Protein AF-A0AA40GES4-F1 (afdb_monomer)

Nearest PDB structures (foldseek):
  6tux-assembly1_A  TM=8.338E-01  e=2.192E-02  Homo sapiens
  7ot2-assembly1_B  TM=6.764E-01  e=6.336E+00  Homo sapiens
  1e6c-assembly2_B  TM=3.495E-01  e=5.913E+00  Dickeya chrysanthemi
  9dco-assembly1_A  TM=2.586E-01  e=4.186E+00  Thermotoga maritima MSB8

InterPro domains:
  IPR006084 XPG/Rad2 endonuclease [PR00853] (6-25)
  IPR006084 XPG/Rad2 endonuclease [PR00853] (57-74)
  IPR006084 XPG/Rad2 endonuclease [PTHR11081] (3-86)
  IPR029060 PIN-like domain superfamily [SSF88723] (3-86)

pLDDT: mean 73.57, std 18.13, range [43.41, 94.81]

Organism: NCBI:txid60889

Mean predicted aligned error: 12.12 Å

Radius of gyration: 17.34 Å; Cα contacts (8 Å, |Δi|>4): 62; chains: 1; bounding box: 45×22×45 Å

Sequence (89 aa):
MQGISPVFVLEGKAPTLKHNTIAKRNNVRSGFRERKTADKKGRTHFNRILKECKEMLQLMGLACVQGHGEAEAMCAYLNEDGVIYFLYQ

Secondary structure (DSSP, 8-state):
------EEEE-----TTHHHHHHHHHTTT-SS-------HHHHHHHHHHHHHHHHHHHHTT-EEEE-SS-HHHHHHHHHHTTS-S----

Structure (mmCIF, N/CA/C/O backbone):
data_AF-A0AA40GES4-F1
#
_entry.id   AF-A0AA40GES4-F1
#
loop_
_atom_site.group_PDB
_atom_site.id
_atom_site.type_symbol
_atom_site.label_atom_id
_atom_site.label_alt_id
_atom_site.label_comp_id
_atom_site.label_asym_id
_atom_site.label_entity_id
_atom_site.label_seq_id
_atom_site.pdbx_PDB_ins_code
_atom_site.Cartn_x
_atom_site.Cartn_y
_atom_site.Cartn_z
_atom_site.occupancy
_atom_site.B_iso_or_equiv
_atom_site.auth_seq_id
_atom_site.auth_comp_id
_atom_site.auth_asym_id
_atom_site.auth_atom_id
_atom_site.pdbx_PDB_model_num
ATOM 1 N N . MET A 1 1 ? -21.485 9.288 8.963 1.00 44.31 1 MET A N 1
ATOM 2 C CA . MET A 1 1 ? -20.097 8.782 8.925 1.00 44.31 1 MET A CA 1
ATOM 3 C C . MET A 1 1 ? -20.053 7.688 7.876 1.00 44.31 1 MET A C 1
ATOM 5 O O . MET A 1 1 ? -20.794 6.726 8.008 1.00 44.31 1 MET A O 1
ATOM 9 N N . GLN A 1 2 ? -19.325 7.887 6.779 1.00 59.53 2 GLN A N 1
ATOM 10 C CA . GLN A 1 2 ? -19.230 6.891 5.707 1.00 59.53 2 GLN A CA 1
ATOM 11 C C . GLN A 1 2 ? -18.348 5.743 6.222 1.00 59.53 2 GLN A C 1
ATOM 13 O O . GLN A 1 2 ? -17.185 5.966 6.538 1.00 59.53 2 GLN A O 1
ATOM 18 N N . GLY A 1 3 ? -18.932 4.556 6.413 1.00 78.50 3 GLY A N 1
ATOM 19 C CA . GLY A 1 3 ? -18.324 3.397 7.084 1.00 78.50 3 GLY A CA 1
ATOM 20 C C . GLY A 1 3 ? -17.285 2.649 6.245 1.00 78.50 3 GLY A C 1
ATOM 21 O O . GLY A 1 3 ? -17.349 1.429 6.144 1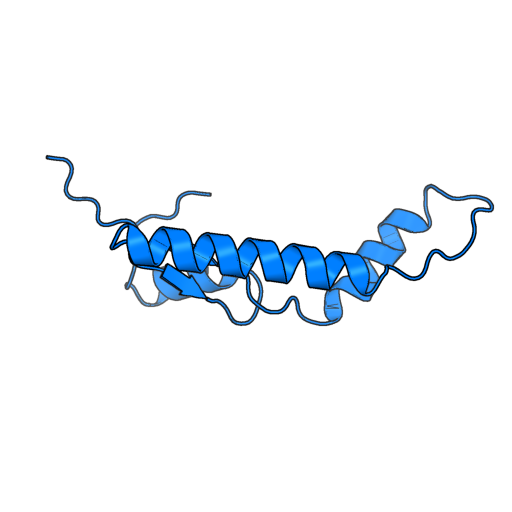.00 78.50 3 GLY A O 1
ATOM 22 N N . ILE A 1 4 ? -16.364 3.374 5.613 1.00 80.38 4 ILE A N 1
ATOM 23 C CA . ILE A 1 4 ? -15.317 2.809 4.759 1.00 80.38 4 ILE A CA 1
ATOM 24 C C . ILE A 1 4 ? -14.016 2.749 5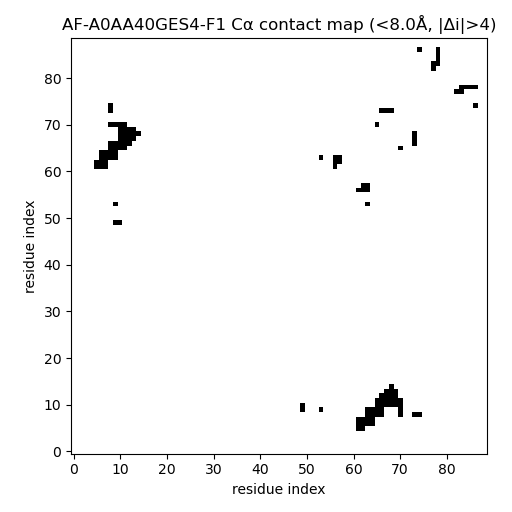.565 1.00 80.38 4 ILE A C 1
ATOM 26 O O . ILE A 1 4 ? -13.562 3.768 6.083 1.00 80.38 4 ILE A O 1
ATOM 30 N N . SER A 1 5 ? -13.415 1.561 5.656 1.00 84.12 5 SER A N 1
ATOM 31 C CA . SER A 1 5 ? -12.085 1.364 6.241 1.00 84.12 5 SER A CA 1
ATOM 32 C C . SER A 1 5 ? -11.054 1.231 5.113 1.00 84.12 5 SER A C 1
ATOM 34 O O . SER A 1 5 ? -11.088 0.234 4.389 1.00 84.12 5 SER A O 1
ATOM 36 N N . PRO A 1 6 ? -10.187 2.236 4.887 1.00 85.94 6 PRO A N 1
ATOM 37 C CA . PRO A 1 6 ? -9.212 2.182 3.807 1.00 85.94 6 PRO A CA 1
ATOM 38 C C . PRO A 1 6 ? -8.058 1.233 4.151 1.00 85.94 6 PRO A C 1
ATOM 40 O O . PRO A 1 6 ? -7.506 1.274 5.252 1.00 85.94 6 PRO A O 1
ATOM 43 N N . VAL A 1 7 ? -7.650 0.431 3.167 1.00 88.31 7 VAL A N 1
ATOM 44 C CA . VAL A 1 7 ? -6.437 -0.393 3.219 1.00 88.31 7 VAL A CA 1
ATOM 45 C C . VAL A 1 7 ? -5.535 0.017 2.063 1.00 88.31 7 VAL A C 1
ATOM 47 O O . VAL A 1 7 ? -5.958 0.027 0.910 1.00 88.31 7 VAL A O 1
ATOM 50 N N . PHE A 1 8 ? -4.286 0.356 2.369 1.00 91.31 8 PHE A N 1
ATOM 51 C CA . PHE A 1 8 ? -3.293 0.752 1.374 1.00 91.31 8 PHE A CA 1
ATOM 52 C C . PHE A 1 8 ? -2.451 -0.450 0.954 1.00 91.31 8 PHE A C 1
ATOM 54 O O . PHE A 1 8 ? -1.915 -1.165 1.801 1.00 91.31 8 PHE A O 1
ATOM 61 N N . VAL A 1 9 ? -2.275 -0.649 -0.349 1.00 91.69 9 VAL A N 1
ATOM 62 C CA . VAL A 1 9 ? -1.422 -1.713 -0.887 1.00 91.69 9 VAL A CA 1
ATOM 63 C C . VAL A 1 9 ? -0.189 -1.089 -1.526 1.00 91.69 9 VAL A C 1
ATOM 65 O O . VAL A 1 9 ? -0.278 -0.335 -2.490 1.00 91.69 9 VAL A O 1
ATOM 68 N N . LEU A 1 10 ? 0.977 -1.384 -0.961 1.00 91.38 10 LEU A N 1
ATOM 69 C CA . LEU A 1 10 ? 2.263 -0.920 -1.462 1.00 91.38 10 LEU A CA 1
ATOM 70 C C . LEU A 1 10 ? 2.846 -1.922 -2.454 1.00 91.38 10 LEU A C 1
ATOM 72 O O . LEU A 1 10 ? 2.779 -3.138 -2.255 1.00 91.38 10 LEU A O 1
ATOM 76 N N . GLU A 1 11 ? 3.492 -1.379 -3.482 1.00 89.06 11 GLU A N 1
ATOM 77 C CA . GLU A 1 11 ? 4.234 -2.145 -4.477 1.00 89.06 11 GLU A CA 1
ATOM 78 C C . GLU A 1 11 ? 5.316 -3.028 -3.838 1.00 89.06 11 GLU A C 1
ATOM 80 O O . GLU A 1 11 ? 6.057 -2.641 -2.920 1.00 89.06 11 GLU A O 1
ATOM 85 N N . GLY A 1 12 ? 5.398 -4.246 -4.357 1.00 84.00 12 GLY A N 1
ATOM 86 C CA . GLY A 1 12 ? 6.392 -5.238 -4.005 1.00 84.00 12 GLY A CA 1
ATOM 87 C C . GLY A 1 12 ? 7.673 -5.108 -4.810 1.00 84.00 12 GLY A C 1
ATOM 88 O O . GLY A 1 12 ? 7.936 -4.136 -5.524 1.00 84.00 12 GLY A O 1
ATOM 89 N N . LYS A 1 13 ? 8.510 -6.144 -4.732 1.00 72.44 13 LYS A N 1
ATOM 90 C CA . LYS A 1 13 ? 9.646 -6.246 -5.646 1.00 72.44 13 LYS A CA 1
ATOM 91 C C . LYS A 1 13 ? 9.096 -6.589 -7.022 1.00 72.44 13 LYS A C 1
ATOM 93 O O . LYS A 1 13 ? 8.674 -7.716 -7.249 1.00 72.44 13 LYS A O 1
ATOM 98 N N . ALA A 1 14 ? 9.162 -5.638 -7.952 1.00 57.41 14 ALA A N 1
ATOM 99 C CA . ALA A 1 14 ? 8.834 -5.916 -9.343 1.00 57.41 14 ALA A CA 1
ATOM 100 C C . ALA A 1 14 ? 9.598 -7.175 -9.808 1.00 57.41 14 ALA A C 1
ATOM 102 O O . ALA A 1 14 ? 10.836 -7.195 -9.702 1.00 57.41 14 ALA A O 1
ATOM 103 N N . PRO A 1 15 ? 8.907 -8.221 -10.301 1.00 52.41 15 PRO A N 1
ATOM 104 C CA . PRO A 1 15 ? 9.581 -9.390 -10.831 1.00 52.41 15 PRO A CA 1
ATOM 105 C C . PRO A 1 15 ? 10.545 -8.942 -11.931 1.00 52.41 15 PRO A C 1
ATOM 107 O O . PRO A 1 15 ? 10.291 -7.995 -12.684 1.00 52.41 15 PRO A O 1
ATOM 110 N N . THR A 1 16 ? 11.681 -9.629 -12.036 1.00 53.16 16 THR A N 1
ATOM 111 C CA . THR A 1 16 ? 12.729 -9.382 -13.043 1.00 53.16 16 THR A CA 1
ATOM 112 C C . THR A 1 16 ? 12.191 -9.367 -14.484 1.00 53.16 16 THR A C 1
ATOM 114 O O . THR A 1 16 ? 12.870 -8.901 -15.392 1.00 53.16 16 THR A O 1
ATOM 117 N N . LEU A 1 17 ? 10.944 -9.774 -14.707 1.00 50.19 17 LEU A N 1
ATOM 118 C CA . LEU A 1 17 ? 10.211 -9.723 -15.969 1.00 50.19 17 LEU A CA 1
ATOM 119 C C . LEU A 1 17 ? 9.866 -8.310 -16.489 1.00 50.19 17 LEU A C 1
ATOM 121 O O . LEU A 1 17 ? 9.429 -8.191 -17.631 1.00 50.19 17 LEU A O 1
ATOM 125 N N . LYS A 1 18 ? 10.181 -7.221 -15.766 1.00 47.84 18 LYS A N 1
ATOM 126 C CA . LYS A 1 18 ? 10.218 -5.861 -16.360 1.00 47.84 18 LYS A CA 1
ATOM 127 C C . LYS A 1 18 ? 11.409 -5.613 -17.307 1.00 47.84 18 LYS A C 1
ATOM 129 O O . LYS A 1 18 ? 11.518 -4.520 -17.853 1.00 47.84 18 LYS A O 1
ATOM 134 N N . HIS A 1 19 ? 12.290 -6.585 -17.572 1.00 52.41 19 HIS A N 1
ATOM 135 C CA . HIS A 1 19 ? 13.389 -6.380 -18.533 1.00 52.41 19 HIS A CA 1
ATOM 136 C C . HIS A 1 19 ? 12.931 -6.397 -20.006 1.00 52.41 19 HIS A C 1
ATOM 138 O O . HIS A 1 19 ? 13.438 -5.605 -20.799 1.00 52.41 19 HIS A O 1
ATOM 144 N N . ASN A 1 20 ? 11.945 -7.218 -20.389 1.00 48.38 20 ASN A N 1
ATOM 145 C CA . ASN A 1 20 ? 11.583 -7.366 -21.809 1.00 48.38 20 ASN A CA 1
ATOM 146 C C . ASN A 1 20 ? 10.656 -6.258 -22.340 1.00 48.38 20 ASN A C 1
ATOM 148 O O . ASN A 1 20 ? 10.809 -5.823 -23.484 1.00 48.38 20 ASN A O 1
ATOM 152 N N . THR A 1 21 ? 9.731 -5.744 -21.527 1.00 48.94 21 THR A N 1
ATOM 153 C CA . THR A 1 21 ? 8.791 -4.697 -21.974 1.00 48.94 21 THR A CA 1
ATOM 154 C C . THR A 1 21 ? 9.436 -3.304 -21.982 1.00 48.94 21 THR A C 1
ATOM 156 O O . THR A 1 21 ? 9.152 -2.497 -22.868 1.00 48.94 21 THR A O 1
ATOM 159 N N . ILE A 1 22 ? 10.391 -3.038 -21.076 1.00 50.72 22 ILE A N 1
ATOM 160 C CA . ILE A 1 22 ? 11.210 -1.811 -21.104 1.00 50.72 22 ILE A CA 1
ATOM 161 C C . ILE A 1 22 ? 12.150 -1.815 -22.323 1.00 50.72 22 ILE A C 1
ATOM 163 O O . ILE A 1 22 ? 12.282 -0.789 -22.993 1.00 50.72 22 ILE A O 1
ATOM 167 N N . ALA A 1 23 ? 12.739 -2.966 -22.675 1.00 50.53 23 ALA A N 1
ATOM 168 C CA . ALA A 1 23 ? 13.579 -3.097 -23.869 1.00 50.53 23 ALA A CA 1
ATOM 169 C C . ALA A 1 23 ? 12.807 -2.794 -25.169 1.00 50.53 23 ALA A C 1
ATOM 171 O O . ALA A 1 23 ? 13.313 -2.083 -26.039 1.00 50.53 23 ALA A O 1
ATOM 172 N N . LYS A 1 24 ? 11.550 -3.251 -25.282 1.00 50.72 24 LYS A N 1
ATOM 173 C CA . LYS A 1 24 ? 10.715 -3.003 -26.471 1.00 50.72 24 LYS A CA 1
ATOM 174 C C . LYS A 1 24 ? 10.295 -1.537 -26.647 1.00 50.72 24 LYS A C 1
ATOM 176 O O . LYS A 1 24 ? 10.176 -1.097 -27.785 1.00 50.72 24 LYS A O 1
ATOM 181 N N . ARG A 1 25 ? 10.139 -0.750 -25.572 1.00 49.69 25 ARG A N 1
ATOM 182 C CA . ARG A 1 25 ? 9.884 0.706 -25.686 1.00 49.69 25 ARG A CA 1
ATOM 183 C C . ARG A 1 25 ? 11.116 1.502 -26.120 1.00 49.69 25 ARG A C 1
ATOM 185 O O . ARG A 1 25 ? 10.960 2.541 -26.755 1.00 49.69 25 ARG A O 1
ATOM 192 N N . ASN A 1 26 ? 12.320 1.030 -25.798 1.00 45.94 26 ASN A N 1
ATOM 193 C CA . ASN A 1 26 ? 13.553 1.757 -26.110 1.00 45.94 26 ASN A CA 1
ATOM 194 C C . ASN A 1 26 ? 14.026 1.538 -27.561 1.00 45.94 26 ASN A C 1
ATOM 196 O O . ASN A 1 26 ? 14.607 2.440 -28.157 1.00 45.94 26 ASN A O 1
ATOM 200 N N . ASN A 1 27 ? 13.710 0.387 -28.166 1.00 48.56 27 ASN A N 1
ATOM 201 C CA . ASN A 1 27 ? 14.134 0.068 -29.537 1.00 48.56 27 ASN A CA 1
ATOM 202 C C . ASN A 1 27 ? 13.468 0.914 -30.635 1.00 48.56 27 ASN A C 1
ATOM 204 O O . ASN A 1 27 ? 14.005 0.997 -31.732 1.00 48.56 27 ASN A O 1
ATOM 208 N N . VAL A 1 28 ? 12.325 1.553 -30.365 1.00 53.16 28 VAL A N 1
ATOM 209 C CA . VAL A 1 28 ? 11.614 2.354 -31.382 1.00 53.16 28 VAL A CA 1
ATOM 210 C C . VAL A 1 28 ? 12.086 3.818 -31.396 1.00 53.16 28 VAL A C 1
ATOM 212 O O . VAL A 1 28 ? 11.838 4.533 -32.360 1.00 53.16 28 VAL A O 1
ATOM 215 N N . ARG A 1 29 ? 12.785 4.291 -30.350 1.00 50.28 29 ARG A N 1
ATOM 216 C CA . ARG A 1 29 ? 13.106 5.724 -30.175 1.00 50.28 29 ARG A CA 1
ATOM 217 C C . ARG A 1 29 ? 14.585 6.102 -30.180 1.00 50.28 29 ARG A C 1
ATOM 219 O O . ARG A 1 29 ? 14.868 7.296 -30.191 1.00 50.28 29 ARG A O 1
ATOM 226 N N . SER A 1 30 ? 15.524 5.159 -30.192 1.00 44.28 30 SER A N 1
ATOM 227 C CA . SER A 1 30 ? 16.952 5.499 -30.179 1.00 44.28 30 SER A CA 1
ATOM 228 C C . SER A 1 30 ? 17.716 4.816 -31.306 1.00 44.28 30 SER A C 1
ATOM 230 O O . SER A 1 30 ? 18.390 3.807 -31.102 1.00 44.28 30 SER A O 1
ATOM 232 N N . GLY A 1 31 ? 17.697 5.444 -32.482 1.00 47.97 31 GLY A N 1
ATOM 233 C CA . GLY A 1 31 ? 18.918 5.479 -33.271 1.00 47.97 31 GLY A CA 1
ATOM 234 C C . GLY A 1 31 ? 20.014 6.071 -32.383 1.00 47.97 31 GLY A C 1
ATOM 235 O O . GLY A 1 31 ? 19.889 7.194 -31.904 1.00 47.97 31 GLY A O 1
ATOM 236 N N . PHE A 1 32 ? 21.035 5.268 -32.096 1.00 46.75 32 PHE A N 1
ATOM 237 C CA . PHE A 1 32 ? 22.327 5.734 -31.602 1.00 46.75 32 PHE A CA 1
ATOM 238 C C . PHE A 1 32 ? 22.301 6.589 -30.317 1.00 46.75 32 PHE A C 1
ATOM 240 O O . PHE A 1 32 ? 22.714 7.744 -30.311 1.00 46.75 32 PHE A O 1
ATOM 247 N N . ARG A 1 33 ? 21.874 6.027 -29.180 1.00 43.97 33 ARG A N 1
ATOM 248 C CA . ARG A 1 33 ? 22.256 6.587 -27.873 1.00 43.97 33 ARG A CA 1
ATOM 249 C C . ARG A 1 33 ? 22.601 5.482 -26.892 1.00 43.97 33 ARG A C 1
ATOM 251 O O . ARG A 1 33 ? 21.872 4.508 -26.744 1.00 43.97 33 ARG A O 1
ATOM 258 N N . GLU A 1 34 ? 23.774 5.652 -26.301 1.00 43.41 34 GLU A N 1
ATOM 259 C CA . GLU A 1 34 ? 24.475 4.734 -25.417 1.00 43.41 34 GLU A CA 1
ATOM 260 C C . GLU A 1 34 ? 23.549 3.994 -24.455 1.00 43.41 34 GLU A C 1
ATOM 262 O O . GLU A 1 34 ? 22.627 4.567 -23.868 1.00 43.41 34 GLU A O 1
ATOM 267 N N . ARG A 1 35 ? 23.855 2.706 -24.274 1.00 50.25 35 ARG A N 1
ATOM 268 C CA . ARG A 1 35 ? 23.287 1.828 -23.254 1.00 50.25 35 ARG A CA 1
ATOM 269 C C . ARG A 1 35 ? 23.512 2.444 -21.870 1.00 50.25 35 ARG A C 1
ATOM 271 O O . ARG A 1 35 ? 24.437 2.064 -21.161 1.00 50.25 35 ARG A O 1
ATOM 278 N N . LYS A 1 36 ? 22.642 3.364 -21.453 1.00 44.81 36 LYS A N 1
ATOM 279 C CA . LYS A 1 36 ? 22.467 3.678 -20.040 1.00 44.81 36 LYS A CA 1
ATOM 280 C C . LYS A 1 36 ? 21.872 2.425 -19.426 1.00 44.81 36 LYS A C 1
ATOM 282 O O . LYS A 1 36 ? 20.682 2.157 -19.567 1.00 44.81 36 LYS A O 1
ATOM 287 N N . THR A 1 37 ? 22.739 1.618 -18.824 1.00 48.03 37 THR A N 1
ATOM 288 C CA . THR A 1 37 ? 22.374 0.583 -17.862 1.00 48.03 37 THR A CA 1
ATOM 289 C C . THR A 1 37 ? 21.231 1.130 -17.019 1.00 48.03 37 THR A C 1
ATOM 291 O O . THR A 1 37 ? 21.436 2.120 -16.322 1.00 48.03 37 THR A O 1
ATOM 294 N N . ALA A 1 38 ? 20.026 0.567 -17.165 1.00 52.97 38 ALA A N 1
ATOM 295 C CA . ALA A 1 38 ? 18.853 0.983 -16.408 1.00 52.97 38 ALA A CA 1
ATOM 296 C C . ALA A 1 38 ? 19.206 0.850 -14.924 1.00 52.97 38 ALA A C 1
ATOM 298 O O . ALA A 1 38 ? 19.378 -0.245 -14.382 1.00 52.97 38 ALA A O 1
ATOM 299 N N . ASP A 1 39 ? 19.493 2.007 -14.352 1.00 52.22 39 ASP A N 1
ATOM 300 C CA . ASP A 1 39 ? 20.526 2.154 -13.348 1.00 52.22 39 ASP A CA 1
ATOM 301 C C . ASP A 1 39 ? 20.026 1.577 -12.025 1.00 52.22 39 ASP A C 1
ATOM 303 O O . ASP A 1 39 ? 18.873 1.788 -11.633 1.00 52.22 39 ASP A O 1
ATOM 307 N N . LYS A 1 40 ? 20.884 0.854 -11.300 1.00 53.72 40 LYS A N 1
ATOM 308 C CA . LYS A 1 40 ? 20.558 0.329 -9.960 1.00 53.72 40 LYS A CA 1
ATOM 309 C C . LYS A 1 40 ? 20.042 1.452 -9.037 1.00 53.72 40 LYS A C 1
ATOM 311 O O . LYS A 1 40 ? 19.226 1.180 -8.159 1.00 53.72 40 LYS A O 1
ATOM 316 N N . LYS A 1 41 ? 20.422 2.707 -9.322 1.00 52.34 41 LYS A N 1
ATOM 317 C CA . LYS A 1 41 ? 19.955 3.946 -8.680 1.00 52.34 41 LYS A CA 1
ATOM 318 C C . LYS A 1 41 ? 18.441 4.197 -8.737 1.00 52.34 41 LYS A C 1
ATOM 320 O O . LYS A 1 41 ? 17.883 4.712 -7.771 1.00 52.34 41 LYS A O 1
ATOM 325 N N . GLY A 1 42 ? 17.756 3.838 -9.827 1.00 61.66 42 GLY A N 1
ATOM 326 C CA . GLY A 1 42 ? 16.310 4.082 -9.953 1.00 61.66 42 GLY A CA 1
ATOM 327 C C . GLY A 1 42 ? 15.492 3.225 -8.982 1.00 61.66 42 GLY A C 1
ATOM 328 O O . GLY A 1 42 ? 14.575 3.710 -8.323 1.00 61.66 42 GLY A O 1
ATOM 329 N N . ARG A 1 43 ? 15.897 1.958 -8.818 1.00 65.56 43 ARG A N 1
ATOM 330 C CA . ARG A 1 43 ? 15.269 1.020 -7.875 1.00 65.56 43 ARG A CA 1
ATOM 331 C C . ARG A 1 43 ? 15.559 1.370 -6.419 1.00 65.56 43 ARG A C 1
ATOM 333 O O . ARG A 1 43 ? 14.670 1.241 -5.587 1.00 65.56 43 ARG A O 1
ATOM 340 N N . THR A 1 44 ? 16.767 1.839 -6.100 1.00 73.88 44 THR A N 1
ATOM 341 C CA . THR A 1 44 ? 17.090 2.268 -4.729 1.00 73.88 44 THR A CA 1
ATOM 342 C C . THR A 1 44 ? 16.292 3.500 -4.314 1.00 73.88 44 THR A C 1
ATOM 344 O O . THR A 1 44 ? 15.825 3.559 -3.182 1.00 73.88 44 THR A O 1
ATOM 347 N N . HIS A 1 45 ? 16.085 4.457 -5.226 1.00 79.44 45 HIS A N 1
ATOM 348 C CA . HIS A 1 45 ? 15.272 5.641 -4.948 1.00 79.44 45 HIS A CA 1
ATOM 349 C C . HIS A 1 45 ? 13.793 5.290 -4.737 1.00 79.44 45 HIS A C 1
ATOM 351 O O . HIS A 1 45 ? 13.197 5.720 -3.755 1.00 79.44 45 HIS A O 1
ATOM 357 N N . PHE A 1 46 ? 13.224 4.458 -5.612 1.00 81.44 46 PHE A N 1
ATOM 358 C CA . PHE A 1 46 ? 11.841 3.995 -5.486 1.00 81.44 46 PHE A CA 1
ATOM 359 C C . PHE A 1 46 ? 11.599 3.226 -4.180 1.00 81.44 46 PHE A C 1
ATOM 361 O O . PHE A 1 46 ? 10.653 3.521 -3.458 1.00 81.44 46 PHE A O 1
ATOM 368 N N . ASN A 1 47 ? 12.504 2.311 -3.818 1.00 82.62 47 ASN A N 1
ATOM 369 C CA . ASN A 1 47 ? 12.411 1.576 -2.554 1.00 82.62 47 ASN A CA 1
ATOM 370 C C . ASN A 1 47 ? 12.500 2.499 -1.329 1.00 82.62 47 ASN A C 1
ATOM 372 O O . ASN A 1 47 ? 11.861 2.222 -0.317 1.00 82.62 47 ASN A O 1
ATOM 376 N N . ARG A 1 48 ? 13.279 3.588 -1.409 1.00 86.75 48 ARG A N 1
ATOM 377 C CA . ARG A 1 48 ? 13.347 4.595 -0.344 1.00 86.75 48 ARG A CA 1
ATOM 378 C C . ARG A 1 48 ? 12.003 5.298 -0.168 1.00 86.75 48 ARG A C 1
ATOM 380 O O . ARG A 1 48 ? 11.505 5.337 0.948 1.00 86.75 48 ARG A O 1
ATOM 387 N N . ILE A 1 49 ? 11.399 5.765 -1.262 1.00 87.94 49 ILE A N 1
ATOM 388 C CA . ILE A 1 49 ? 10.074 6.405 -1.228 1.00 87.94 49 ILE A CA 1
ATOM 389 C C . ILE A 1 49 ? 9.020 5.439 -0.685 1.00 87.94 49 ILE A C 1
ATOM 391 O O . ILE A 1 49 ? 8.264 5.810 0.202 1.00 87.94 49 ILE A O 1
ATOM 395 N N . LEU A 1 50 ? 8.997 4.185 -1.149 1.00 88.88 50 LEU A N 1
ATOM 396 C CA . LEU A 1 50 ? 8.061 3.182 -0.629 1.00 88.88 50 LEU A CA 1
ATOM 397 C C . LEU A 1 50 ? 8.195 2.993 0.885 1.00 88.88 50 LEU A C 1
ATOM 399 O O . LEU A 1 50 ? 7.190 2.832 1.576 1.00 88.88 50 LEU A O 1
ATOM 403 N N . LYS A 1 51 ? 9.428 3.021 1.404 1.00 90.19 51 LYS A N 1
ATOM 404 C CA . LYS A 1 51 ? 9.683 2.924 2.841 1.00 90.19 51 LYS A CA 1
ATOM 405 C C . LYS A 1 51 ? 9.155 4.151 3.590 1.00 90.19 51 LYS A C 1
ATOM 407 O O . LYS A 1 51 ? 8.454 3.979 4.580 1.00 90.19 51 LYS A O 1
ATOM 412 N N . GLU A 1 52 ? 9.434 5.353 3.092 1.00 93.50 52 GLU A N 1
ATOM 413 C CA . GLU A 1 52 ? 8.937 6.611 3.670 1.00 93.50 52 GLU A CA 1
ATOM 414 C C . GLU A 1 52 ? 7.395 6.658 3.664 1.00 93.50 52 GLU A C 1
ATOM 416 O O . GLU A 1 52 ? 6.780 6.986 4.677 1.00 93.50 52 GLU A O 1
ATOM 421 N N . CYS A 1 53 ? 6.748 6.232 2.572 1.00 92.19 53 CYS A N 1
ATOM 422 C CA . CYS A 1 53 ? 5.289 6.117 2.495 1.00 92.19 53 CYS A CA 1
ATOM 423 C C . CYS A 1 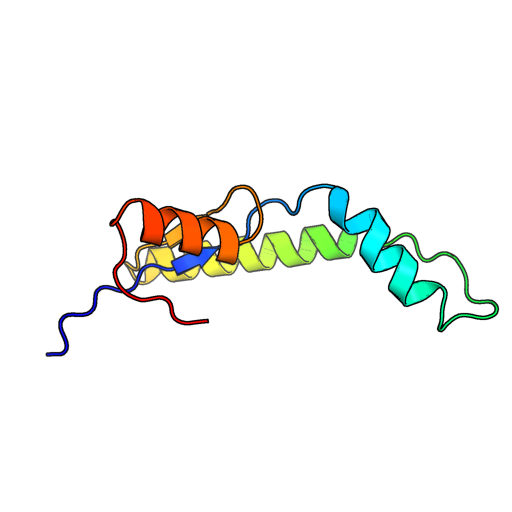53 ? 4.731 5.113 3.510 1.00 92.19 53 CYS A C 1
ATOM 425 O O . CYS A 1 53 ? 3.722 5.391 4.155 1.00 92.19 53 CYS A O 1
ATOM 427 N N . LYS A 1 54 ? 5.382 3.955 3.674 1.00 92.50 54 LYS A N 1
ATOM 428 C CA . LYS A 1 54 ? 4.976 2.950 4.662 1.00 92.50 54 LYS A CA 1
ATOM 429 C C . LYS A 1 54 ? 5.034 3.506 6.083 1.00 92.50 54 LYS A C 1
ATOM 431 O O . LYS A 1 54 ? 4.073 3.351 6.829 1.00 92.50 54 LYS A O 1
ATOM 436 N N . GLU A 1 55 ? 6.138 4.156 6.439 1.00 94.81 55 GLU A N 1
ATOM 437 C CA . GLU A 1 55 ? 6.325 4.766 7.759 1.00 94.81 55 GLU A CA 1
ATOM 438 C C . GLU A 1 55 ? 5.266 5.846 8.019 1.00 94.81 55 GLU A C 1
ATOM 440 O O . GLU A 1 55 ? 4.632 5.844 9.072 1.00 94.81 55 GLU A O 1
ATOM 445 N N . MET A 1 56 ? 4.991 6.706 7.034 1.00 94.56 56 MET A N 1
ATOM 446 C CA . MET A 1 56 ? 3.939 7.720 7.125 1.00 94.56 56 MET A CA 1
ATOM 447 C C . MET A 1 56 ? 2.559 7.098 7.393 1.00 94.56 56 MET A C 1
ATOM 449 O O . MET A 1 56 ? 1.871 7.516 8.322 1.00 94.56 56 MET A O 1
ATOM 453 N N . LEU A 1 57 ? 2.161 6.081 6.620 1.00 93.44 57 LEU A N 1
ATOM 454 C CA . LEU A 1 57 ? 0.869 5.402 6.792 1.00 93.44 57 LEU A CA 1
ATOM 455 C C . LEU A 1 57 ? 0.743 4.751 8.176 1.00 93.44 57 LEU A C 1
ATOM 457 O O . LEU A 1 57 ? -0.306 4.848 8.810 1.00 93.44 57 LEU A O 1
ATOM 461 N N . GLN A 1 58 ? 1.825 4.143 8.669 1.00 91.25 58 GLN A N 1
ATOM 462 C CA . GLN A 1 58 ? 1.871 3.550 10.005 1.00 91.25 58 GLN A CA 1
ATOM 463 C C . GLN A 1 58 ? 1.717 4.600 11.110 1.00 91.25 58 GLN A C 1
ATOM 465 O O . GLN A 1 58 ? 0.943 4.388 12.040 1.00 91.25 58 GLN A O 1
ATOM 470 N N . LEU A 1 59 ? 2.400 5.743 10.997 1.00 93.94 59 LEU A N 1
ATOM 471 C CA . LEU A 1 59 ? 2.278 6.851 11.952 1.00 93.94 59 LEU A CA 1
ATOM 472 C C . LEU A 1 59 ? 0.870 7.462 11.963 1.00 93.94 59 LEU A C 1
ATOM 474 O O . LEU A 1 59 ? 0.405 7.910 13.006 1.00 93.94 59 LEU A O 1
ATOM 478 N N . MET A 1 60 ? 0.177 7.446 10.824 1.00 92.44 60 MET A N 1
ATOM 479 C CA . MET A 1 60 ? -1.220 7.878 10.713 1.00 92.44 60 MET A CA 1
ATOM 480 C C . MET A 1 60 ? -2.224 6.841 11.247 1.00 92.44 60 MET A C 1
ATOM 482 O O . MET A 1 60 ? -3.419 7.127 11.284 1.00 92.44 60 MET A O 1
ATOM 486 N N . GLY A 1 61 ? -1.774 5.643 11.642 1.00 90.06 61 GLY A N 1
ATOM 487 C CA . GLY A 1 61 ? -2.646 4.558 12.097 1.00 90.06 61 GLY A CA 1
ATOM 488 C C . GLY A 1 61 ? -3.454 3.900 10.973 1.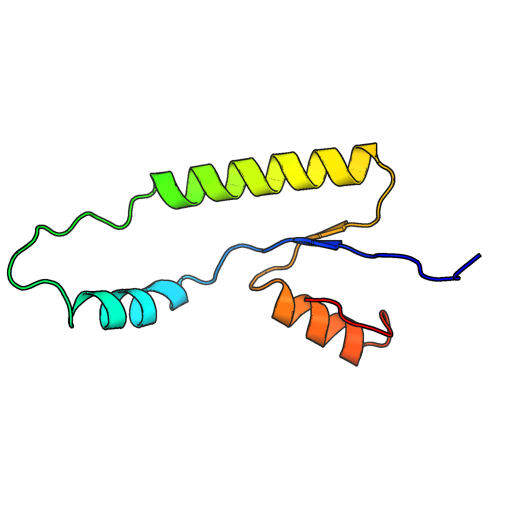00 90.06 61 GLY A C 1
ATOM 489 O O . GLY A 1 61 ? -4.498 3.307 11.237 1.00 90.06 61 GLY A O 1
ATOM 490 N N . LEU A 1 62 ? -3.000 4.013 9.720 1.00 90.38 62 LEU A N 1
ATOM 491 C CA . LEU A 1 62 ? -3.673 3.453 8.549 1.00 90.38 62 LEU A CA 1
ATOM 492 C C . LEU A 1 62 ? -3.142 2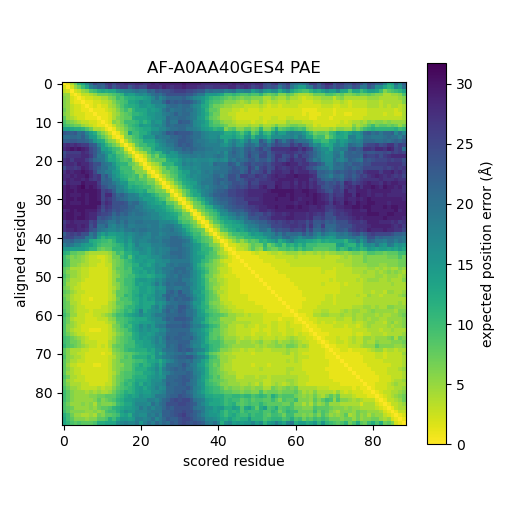.052 8.228 1.00 90.38 62 LEU A C 1
ATOM 494 O O . LEU A 1 62 ? -1.934 1.799 8.243 1.00 90.38 62 LEU A O 1
ATOM 498 N N . ALA A 1 63 ? -4.053 1.139 7.891 1.00 88.75 63 ALA A N 1
ATOM 499 C CA . ALA A 1 63 ? -3.697 -0.214 7.490 1.00 88.75 63 ALA A CA 1
ATOM 500 C C . ALA A 1 63 ? -2.956 -0.192 6.145 1.00 88.75 63 ALA A C 1
ATOM 502 O O . ALA A 1 63 ? -3.470 0.320 5.149 1.00 88.75 63 ALA A O 1
ATOM 503 N N . CYS A 1 64 ? -1.754 -0.770 6.107 1.00 90.81 64 CYS A N 1
ATOM 504 C CA . CYS A 1 64 ? -0.998 -0.943 4.873 1.00 90.81 64 CYS A CA 1
ATOM 505 C C . CYS A 1 64 ? -0.434 -2.362 4.744 1.00 90.81 64 CYS A C 1
ATOM 507 O O . CYS A 1 64 ? 0.045 -2.954 5.713 1.00 90.81 64 CYS A O 1
ATOM 509 N N . VAL A 1 65 ? -0.473 -2.900 3.527 1.00 90.56 65 VAL A N 1
ATOM 510 C CA . VAL A 1 65 ? 0.038 -4.225 3.164 1.00 90.56 65 VAL A CA 1
ATOM 511 C C . VAL A 1 65 ? 1.021 -4.059 2.017 1.00 90.56 65 VAL A C 1
ATOM 513 O O . VAL A 1 65 ? 0.808 -3.244 1.127 1.00 90.56 65 VAL A O 1
ATOM 516 N N . GLN A 1 66 ? 2.117 -4.812 2.027 1.00 90.00 66 GLN A N 1
ATOM 517 C CA . GLN A 1 66 ? 3.088 -4.786 0.939 1.00 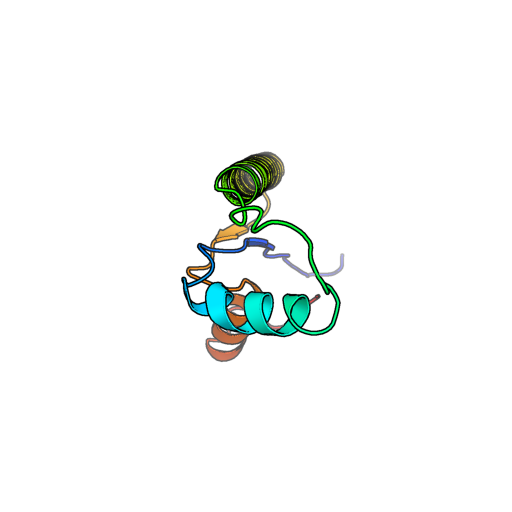90.00 66 GLN A CA 1
ATOM 518 C C . GLN A 1 66 ? 2.953 -6.050 0.092 1.00 90.00 66 GLN A C 1
ATOM 520 O O . GLN A 1 66 ? 3.079 -7.157 0.613 1.00 90.00 66 GLN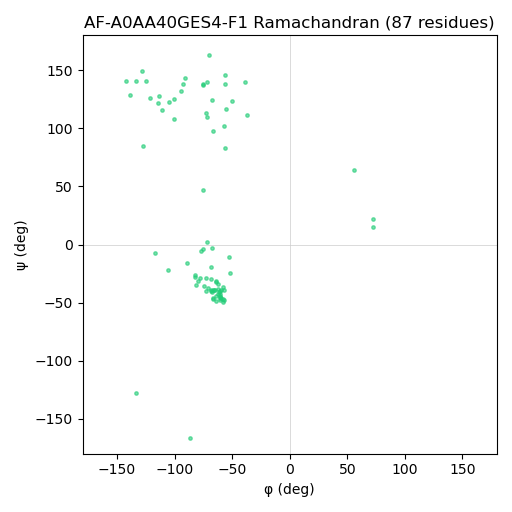 A O 1
ATOM 525 N N . GLY A 1 67 ? 2.699 -5.878 -1.205 1.00 87.50 67 GLY A N 1
ATOM 526 C CA . GLY A 1 67 ? 2.609 -6.983 -2.153 1.00 87.50 67 GLY A CA 1
ATOM 527 C C . GLY A 1 67 ? 3.970 -7.632 -2.420 1.00 87.50 67 GLY A C 1
ATOM 528 O O . GLY A 1 67 ? 5.027 -7.060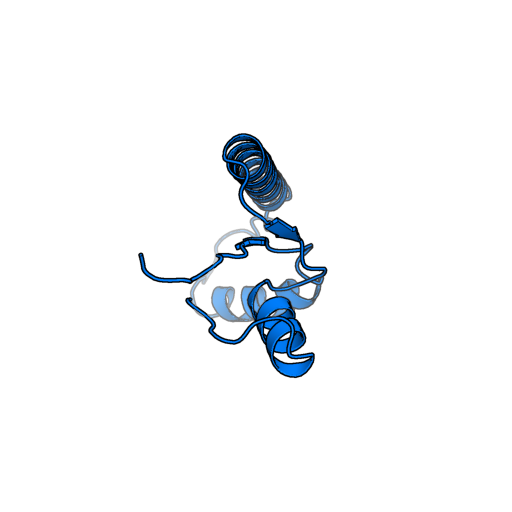 -2.156 1.00 87.50 67 GLY A O 1
ATOM 529 N N . HIS A 1 68 ? 3.959 -8.840 -2.986 1.00 84.50 68 HIS A N 1
ATOM 530 C CA . HIS A 1 68 ? 5.183 -9.491 -3.474 1.00 84.50 68 HIS A CA 1
ATOM 531 C C . HIS A 1 68 ? 5.586 -9.007 -4.876 1.00 84.50 68 HIS A C 1
ATOM 533 O O . HIS A 1 68 ? 6.770 -9.027 -5.208 1.00 84.50 68 HIS A O 1
ATOM 539 N N . GLY A 1 69 ? 4.616 -8.540 -5.665 1.00 85.75 69 GLY A N 1
ATOM 540 C CA . GLY A 1 69 ? 4.778 -7.999 -7.013 1.00 85.75 69 GLY A CA 1
ATOM 541 C C . GLY A 1 69 ? 3.993 -6.699 -7.159 1.00 85.75 69 GLY A C 1
ATOM 542 O O . GLY A 1 69 ? 4.154 -5.808 -6.332 1.00 85.75 69 GLY A O 1
ATOM 543 N N . GLU A 1 70 ? 3.152 -6.599 -8.185 1.00 85.75 70 GLU A N 1
ATOM 544 C CA . GLU A 1 70 ? 2.371 -5.382 -8.441 1.00 85.75 70 GLU A CA 1
ATOM 545 C C . GLU A 1 70 ? 1.247 -5.205 -7.410 1.00 85.75 70 GLU A C 1
ATOM 547 O O . GLU A 1 70 ? 0.608 -6.179 -7.000 1.00 85.75 70 GLU A O 1
ATOM 552 N N . ALA A 1 71 ? 1.017 -3.966 -6.971 1.00 89.06 71 ALA A N 1
ATOM 553 C CA . ALA A 1 71 ? 0.009 -3.651 -5.960 1.00 89.06 71 ALA A CA 1
ATOM 554 C C . ALA A 1 71 ? -1.399 -4.015 -6.455 1.00 89.06 71 ALA A C 1
ATOM 556 O O . ALA A 1 71 ? -2.185 -4.588 -5.705 1.00 89.06 71 ALA A O 1
ATOM 557 N N . GLU A 1 72 ? -1.676 -3.787 -7.741 1.00 87.75 72 GLU A N 1
ATOM 558 C CA . GLU A 1 72 ? -2.940 -4.158 -8.389 1.00 87.75 72 GLU A CA 1
ATOM 559 C C . GLU A 1 72 ? -3.221 -5.664 -8.321 1.00 87.75 72 GLU A C 1
ATOM 561 O O . GLU A 1 72 ? -4.352 -6.067 -8.064 1.00 87.75 72 GLU A O 1
ATOM 566 N N . ALA A 1 73 ? -2.195 -6.507 -8.476 1.00 88.56 73 ALA A N 1
ATOM 567 C CA . ALA A 1 73 ? -2.358 -7.957 -8.376 1.00 88.56 73 ALA A CA 1
ATOM 568 C C . ALA A 1 73 ? -2.719 -8.392 -6.945 1.00 88.56 73 ALA A C 1
ATOM 570 O O . ALA A 1 73 ? -3.557 -9.268 -6.749 1.00 88.56 73 ALA A O 1
ATOM 571 N N . MET A 1 74 ? -2.116 -7.754 -5.937 1.00 89.62 74 MET A N 1
ATOM 572 C CA . MET A 1 74 ? -2.456 -7.996 -4.532 1.00 89.62 74 MET A CA 1
ATOM 573 C C . MET A 1 74 ? -3.874 -7.498 -4.211 1.00 89.62 74 MET A C 1
ATOM 575 O O . MET A 1 74 ? -4.625 -8.181 -3.524 1.00 89.62 74 MET A O 1
ATOM 579 N N . CYS A 1 75 ? -4.261 -6.339 -4.742 1.00 88.69 75 CYS A N 1
ATOM 580 C CA . CYS A 1 75 ? -5.621 -5.811 -4.670 1.00 88.69 75 CYS A CA 1
ATOM 581 C C . CYS A 1 75 ? -6.652 -6.786 -5.265 1.00 88.69 75 CYS A C 1
ATOM 583 O O . CYS A 1 75 ? -7.656 -7.078 -4.622 1.00 88.69 75 CYS A O 1
ATOM 585 N N . ALA A 1 76 ? -6.388 -7.332 -6.456 1.00 88.62 76 ALA A N 1
ATOM 586 C CA . ALA A 1 76 ? -7.255 -8.326 -7.086 1.00 88.62 76 ALA A CA 1
ATOM 587 C C . ALA A 1 76 ? -7.387 -9.593 -6.226 1.00 88.62 76 ALA A C 1
ATOM 589 O O . ALA A 1 76 ? -8.503 -10.031 -5.965 1.00 88.62 76 ALA A O 1
ATOM 590 N N . TYR A 1 77 ? -6.270 -10.111 -5.703 1.00 89.56 77 TYR A N 1
ATOM 591 C CA . TYR A 1 77 ? -6.267 -11.265 -4.800 1.00 89.56 77 TYR A CA 1
ATOM 592 C C . TYR A 1 77 ? -7.108 -11.025 -3.536 1.00 89.56 77 TYR A C 1
ATOM 594 O O . TYR A 1 77 ? -7.925 -11.860 -3.166 1.00 89.56 77 TYR A O 1
ATOM 602 N N . LEU A 1 78 ? -6.947 -9.870 -2.883 1.00 87.94 78 LEU A N 1
ATOM 603 C CA . LEU A 1 78 ? -7.719 -9.528 -1.682 1.00 87.94 78 LEU A CA 1
ATOM 604 C C . LEU A 1 78 ? -9.219 -9.393 -1.972 1.00 87.94 78 LEU A C 1
ATOM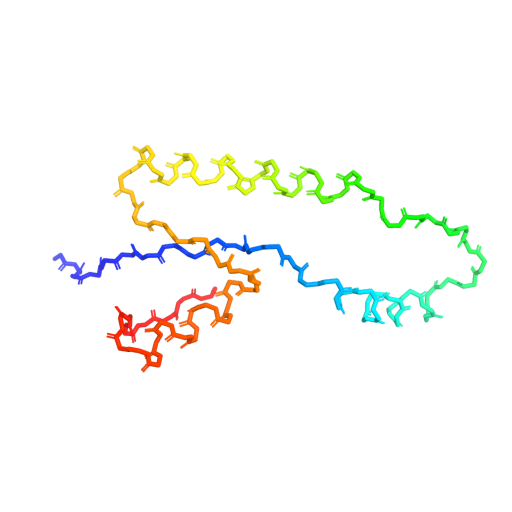 606 O O . LEU A 1 78 ? -10.041 -9.676 -1.101 1.00 87.94 78 LEU A O 1
ATOM 610 N N . ASN A 1 79 ? -9.573 -8.939 -3.175 1.00 88.75 79 ASN A N 1
ATOM 611 C CA . ASN A 1 79 ? -10.959 -8.847 -3.615 1.00 88.75 79 ASN A CA 1
ATOM 612 C C . ASN A 1 79 ? -11.551 -10.237 -3.907 1.00 88.75 79 ASN A C 1
ATOM 614 O O . ASN A 1 79 ? -12.694 -10.499 -3.546 1.00 88.75 79 ASN A O 1
ATOM 618 N N . GLU A 1 80 ? -10.777 -11.141 -4.515 1.00 88.50 80 GLU A N 1
ATOM 619 C CA . GLU A 1 80 ? -11.174 -12.542 -4.736 1.00 88.50 80 GLU A CA 1
ATOM 620 C C . GLU A 1 80 ? -11.347 -13.318 -3.422 1.00 88.50 80 GLU A C 1
ATOM 622 O O . GLU A 1 80 ? -12.297 -14.085 -3.287 1.00 88.50 80 GLU A O 1
ATOM 627 N N . ASP A 1 81 ? -10.479 -13.079 -2.436 1.00 88.94 81 ASP A N 1
ATOM 628 C CA . ASP A 1 81 ? -10.539 -13.691 -1.098 1.00 88.94 81 ASP A CA 1
ATOM 629 C C . ASP A 1 81 ? -11.650 -13.082 -0.210 1.00 88.94 81 ASP A C 1
ATOM 631 O O . ASP A 1 81 ? -11.883 -13.523 0.913 1.00 88.94 81 ASP A O 1
ATOM 635 N N . GLY A 1 82 ? -12.358 -12.052 -0.697 1.00 85.56 82 GLY A N 1
ATOM 636 C CA . GLY A 1 82 ? -13.454 -11.391 0.020 1.00 85.56 82 GLY A CA 1
ATOM 637 C C . GLY A 1 82 ? -13.007 -10.513 1.195 1.00 85.56 82 GLY A C 1
ATOM 638 O O . GLY A 1 82 ? -13.825 -10.136 2.035 1.00 85.56 82 GLY A O 1
ATOM 639 N N . VAL A 1 83 ? -11.716 -10.175 1.268 1.00 83.69 83 VAL A N 1
ATOM 640 C CA . VAL A 1 83 ? -11.126 -9.342 2.331 1.00 83.69 83 VAL A CA 1
ATOM 641 C C . VAL A 1 83 ? -11.431 -7.858 2.112 1.00 83.69 83 VAL A C 1
ATOM 643 O O . VAL A 1 83 ? -11.539 -7.093 3.072 1.00 83.69 83 VAL A O 1
ATOM 646 N N . ILE A 1 84 ? -11.595 -7.438 0.855 1.00 85.12 84 ILE A N 1
ATOM 647 C CA . ILE A 1 84 ? -11.969 -6.071 0.474 1.00 85.12 84 ILE A CA 1
ATOM 648 C C . ILE A 1 84 ? -13.164 -6.090 -0.483 1.00 85.12 84 ILE A C 1
ATOM 650 O O . ILE A 1 84 ? -13.322 -7.017 -1.268 1.00 85.12 84 ILE A O 1
ATOM 654 N N . TYR A 1 85 ? -13.993 -5.046 -0.419 1.00 76.75 85 TYR A N 1
ATOM 655 C CA . TYR A 1 85 ? -15.229 -4.939 -1.209 1.00 76.75 85 TYR A CA 1
ATOM 656 C C . TYR A 1 85 ? -15.129 -3.952 -2.378 1.00 76.75 85 TYR A C 1
ATOM 658 O O . TYR A 1 85 ? -15.924 -4.016 -3.312 1.00 76.75 85 TYR A O 1
ATOM 666 N N . PHE A 1 86 ? -14.183 -3.009 -2.313 1.00 76.00 86 PHE A N 1
ATOM 667 C CA . PHE A 1 86 ? -14.015 -1.950 -3.306 1.00 76.00 86 PHE A CA 1
ATOM 668 C C . PHE A 1 86 ? -12.535 -1.671 -3.550 1.00 76.00 86 PHE A C 1
ATOM 670 O O . PHE A 1 86 ? -11.739 -1.631 -2.610 1.00 76.00 86 PHE A O 1
ATOM 677 N N . LEU A 1 87 ? -12.194 -1.428 -4.815 1.00 75.69 87 LEU A N 1
ATOM 678 C CA . LEU A 1 87 ? -10.865 -1.031 -5.258 1.00 75.69 87 LEU A CA 1
ATOM 679 C C . LEU A 1 87 ? -10.905 0.393 -5.811 1.00 75.69 87 LEU A C 1
ATOM 681 O O . LEU A 1 87 ? -11.712 0.703 -6.684 1.00 75.69 87 LEU A O 1
ATOM 685 N N . TYR A 1 88 ? -10.012 1.237 -5.301 1.00 73.56 88 TYR A N 1
ATOM 686 C CA . TYR A 1 88 ? -9.758 2.585 -5.802 1.00 73.56 88 TYR A CA 1
ATOM 687 C C . TYR A 1 88 ? -8.331 2.606 -6.366 1.00 73.56 88 TYR A C 1
ATOM 689 O O . TYR A 1 88 ? -7.397 2.260 -5.641 1.00 73.56 88 TYR A O 1
ATOM 697 N N . GLN A 1 89 ? -8.190 2.941 -7.654 1.00 62.66 89 GLN A N 1
ATOM 698 C CA . GLN A 1 89 ? -6.912 3.026 -8.378 1.00 62.66 89 GLN A CA 1
ATOM 699 C C . GLN A 1 89 ? -6.421 4.473 -8.451 1.00 62.66 89 GLN A C 1
ATOM 701 O O . GLN A 1 89 ? -7.273 5.366 -8.670 1.00 62.66 89 GLN A O 1
#

Foldseek 3Di:
DPPDADEAEFFAPAPPVVPPVVVVVVVVPDDDDDPPPPDPVVVVVSVVVSVVVVVVCVVVVHHYDYDNHGSVVVVVVCVVVVVDPDDDD

Solvent-accessible surface area (backbone atoms only — not comparable to full-atom values): 5637 Å² total; per-residue (Å²): 131,82,92,73,83,75,74,45,65,38,67,29,60,71,59,79,75,60,57,63,65,55,51,61,64,49,70,80,74,52,86,88,66,79,86,72,67,85,47,75,65,60,59,54,51,51,54,48,50,55,49,54,52,50,53,52,37,52,76,71,72,45,52,69,47,72,29,74,30,58,29,66,60,45,52,50,50,35,43,74,73,65,77,44,94,80,86,88,132